Protein AF-A0AAW2JUF6-F1 (afdb_monomer_lite)

InterPro domains:
  IPR004242 Transposon, En/Spm-like [PF02992] (1-95)

Foldseek 3Di:
DDDPPVPDDDDDDDQDPPRPLPCVVVVCVVVVVVLVCCQVVADWDQDPVVRDTDGDSDHDPDDDDDPVVCCSVVVQPPPAWDDPPVCRPNDRTDGD

Structure (mmCIF, N/CA/C/O backbone):
data_AF-A0AAW2JUF6-F1
#
_entry.id   AF-A0AAW2JUF6-F1
#
loop_
_atom_site.group_PDB
_atom_site.id
_atom_site.type_symbol
_atom_site.label_atom_id
_atom_site.label_alt_id
_atom_site.label_comp_id
_atom_site.label_asym_id
_atom_site.label_entity_id
_atom_site.label_seq_id
_atom_site.pdbx_PDB_ins_code
_atom_site.Cartn_x
_atom_site.Cartn_y
_atom_site.Cartn_z
_atom_site.occupancy
_atom_site.B_iso_or_equiv
_atom_site.auth_seq_id
_atom_site.auth_comp_id
_atom_site.auth_asym_id
_atom_site.auth_atom_id
_atom_site.pdbx_PDB_model_num
ATOM 1 N N . MET A 1 1 ? 3.511 6.829 14.719 1.00 48.91 1 MET A N 1
ATOM 2 C CA . MET A 1 1 ? 2.380 6.294 13.929 1.00 48.91 1 MET A CA 1
ATOM 3 C C . MET A 1 1 ? 2.015 4.931 14.490 1.00 48.91 1 MET A C 1
ATOM 5 O O . MET A 1 1 ? 2.894 4.086 14.585 1.00 48.91 1 MET A O 1
ATOM 9 N N . CYS A 1 2 ? 0.773 4.745 14.933 1.00 49.22 2 CYS A N 1
ATOM 10 C CA . CYS A 1 2 ? 0.302 3.502 15.544 1.00 49.22 2 CYS A CA 1
ATOM 11 C C . CYS A 1 2 ? -0.638 2.804 14.551 1.00 49.22 2 CYS A C 1
ATOM 13 O O . CYS A 1 2 ? -1.851 2.941 14.642 1.00 49.22 2 CYS A O 1
ATOM 15 N N . MET A 1 3 ? -0.074 2.144 13.536 1.00 58.88 3 MET A N 1
ATOM 16 C CA . MET A 1 3 ? -0.853 1.229 12.696 1.00 58.88 3 MET A CA 1
ATOM 17 C C . MET A 1 3 ? -0.842 -0.133 13.376 1.00 58.88 3 MET A C 1
ATOM 19 O O . MET A 1 3 ? 0.241 -0.675 13.639 1.00 58.88 3 MET A O 1
ATOM 23 N N . SER A 1 4 ? -2.025 -0.670 13.681 1.00 63.53 4 SER A N 1
ATOM 24 C CA . SER A 1 4 ? -2.130 -2.037 14.187 1.00 63.53 4 SER A CA 1
ATOM 25 C C . SER A 1 4 ? -1.536 -3.000 13.150 1.00 63.53 4 SER A C 1
ATOM 27 O O . SER A 1 4 ? -1.492 -2.706 11.953 1.00 63.53 4 SER A O 1
ATOM 29 N N . SER A 1 5 ? -1.031 -4.147 13.604 1.00 61.97 5 SER A N 1
ATOM 30 C CA . SER A 1 5 ? -0.454 -5.138 12.689 1.00 61.97 5 SER A CA 1
ATOM 31 C C . SER A 1 5 ? -1.472 -5.688 11.688 1.00 61.97 5 SER A C 1
ATOM 33 O O . SER A 1 5 ? -1.076 -6.183 10.641 1.00 61.97 5 SER A O 1
ATOM 35 N N . GLU A 1 6 ? -2.757 -5.601 12.016 1.00 60.75 6 GLU A N 1
ATOM 36 C CA . GLU A 1 6 ? -3.868 -6.143 11.233 1.00 60.75 6 GLU A CA 1
ATOM 37 C C . GLU A 1 6 ? -4.150 -5.304 9.982 1.00 60.75 6 GLU A C 1
ATOM 39 O O . GLU A 1 6 ? -4.658 -5.823 8.997 1.00 60.75 6 GLU A O 1
ATOM 44 N N . TYR A 1 7 ? -3.746 -4.030 9.992 1.00 61.44 7 TYR A N 1
ATOM 45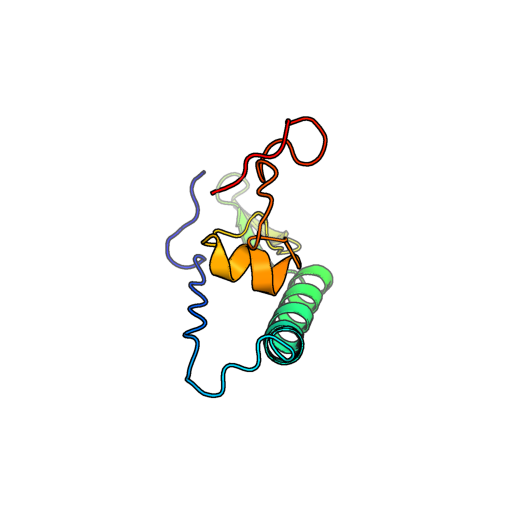 C CA . TYR A 1 7 ? -3.886 -3.114 8.857 1.00 61.44 7 TYR A CA 1
ATOM 46 C C . TYR A 1 7 ? -2.573 -2.944 8.071 1.00 61.44 7 TYR A C 1
ATOM 48 O O . TYR A 1 7 ? -2.426 -2.009 7.286 1.00 61.44 7 TYR A O 1
ATOM 56 N N . LYS A 1 8 ? -1.581 -3.824 8.287 1.00 64.06 8 LYS A N 1
ATOM 57 C CA . LYS A 1 8 ? -0.328 -3.844 7.518 1.00 64.06 8 LYS A CA 1
ATOM 58 C C . LYS A 1 8 ? -0.426 -4.881 6.406 1.00 64.06 8 LYS A C 1
ATOM 60 O O . LYS A 1 8 ? -0.271 -6.074 6.653 1.00 64.06 8 LYS A O 1
ATOM 65 N N . PHE A 1 9 ? -0.609 -4.419 5.176 1.00 66.06 9 PHE A N 1
ATOM 66 C CA . PHE A 1 9 ? -0.502 -5.272 3.997 1.00 66.06 9 PHE A CA 1
ATOM 67 C C . PHE A 1 9 ? 0.951 -5.323 3.516 1.00 66.06 9 PHE A C 1
ATOM 69 O O . PHE A 1 9 ? 1.547 -4.294 3.203 1.00 66.06 9 PHE A O 1
ATOM 76 N N . LEU A 1 10 ? 1.529 -6.527 3.467 1.00 61.09 10 LEU A N 1
ATOM 77 C CA . LEU A 1 10 ? 2.829 -6.772 2.843 1.00 61.09 10 LEU A CA 1
ATOM 78 C C . LEU A 1 10 ? 2.598 -7.345 1.443 1.00 61.09 10 LEU A C 1
ATOM 80 O O . LEU A 1 10 ? 2.232 -8.509 1.300 1.00 61.09 10 LEU A O 1
ATOM 84 N N . MET A 1 11 ? 2.840 -6.538 0.413 1.00 64.00 11 MET A N 1
ATOM 85 C CA . MET A 1 11 ? 2.861 -7.003 -0.972 1.00 64.00 11 MET A CA 1
ATOM 86 C C . MET A 1 11 ? 4.316 -7.266 -1.374 1.00 64.00 11 MET A C 1
ATOM 88 O O . MET A 1 11 ? 5.082 -6.334 -1.595 1.00 64.00 11 MET A O 1
ATOM 92 N N . MET A 1 12 ? 4.719 -8.539 -1.436 1.00 60.91 12 MET A N 1
ATOM 93 C CA . MET A 1 12 ? 6.042 -8.935 -1.927 1.00 60.91 12 MET A CA 1
ATOM 94 C C . MET A 1 12 ? 5.927 -9.373 -3.386 1.00 60.91 12 MET A C 1
ATOM 96 O O . MET A 1 12 ? 5.421 -10.454 -3.682 1.00 60.91 12 MET A O 1
ATOM 100 N N . VAL A 1 13 ? 6.414 -8.541 -4.303 1.00 62.50 13 VAL A N 1
ATOM 101 C CA . VAL A 1 13 ? 6.535 -8.895 -5.721 1.00 62.50 13 VAL A CA 1
ATOM 102 C C . VAL A 1 13 ? 7.926 -9.482 -5.927 1.00 62.50 13 VAL A C 1
ATOM 104 O O . VAL A 1 13 ? 8.906 -8.747 -5.903 1.00 62.50 13 VAL A O 1
ATOM 107 N N . ILE A 1 14 ? 8.032 -10.804 -6.095 1.00 60.38 14 ILE A N 1
ATOM 108 C CA . ILE A 1 14 ? 9.312 -11.481 -6.358 1.00 60.38 14 ILE A CA 1
ATOM 109 C C . ILE A 1 14 ? 9.549 -11.516 -7.876 1.00 60.38 14 ILE A C 1
ATOM 111 O O . ILE A 1 14 ? 8.800 -12.192 -8.588 1.00 60.38 14 ILE A O 1
ATOM 115 N N . PRO A 1 15 ? 10.589 -10.842 -8.401 1.00 58.53 15 PRO A N 1
ATOM 116 C CA . PRO A 1 15 ? 10.973 -10.948 -9.803 1.00 58.53 15 PRO A CA 1
ATOM 117 C C . PRO A 1 15 ? 11.351 -12.387 -10.179 1.00 58.53 15 PRO A C 1
ATOM 119 O O . PRO A 1 15 ? 12.433 -12.862 -9.844 1.00 58.53 15 PRO A O 1
ATOM 122 N N . GLY A 1 16 ? 10.484 -13.093 -10.903 1.00 63.62 16 GLY A N 1
ATOM 123 C CA . GLY A 1 16 ? 10.873 -14.328 -11.591 1.00 63.62 16 GLY A CA 1
ATOM 124 C C . GLY A 1 16 ? 11.721 -14.043 -12.845 1.00 63.62 16 GLY A C 1
ATOM 125 O O . GLY A 1 16 ? 11.767 -12.909 -13.315 1.00 63.62 16 GLY A O 1
ATOM 126 N N . PRO A 1 17 ? 12.351 -15.047 -13.474 1.00 59.56 17 PRO A N 1
ATOM 127 C CA . PRO A 1 17 ? 13.052 -14.870 -14.756 1.00 59.56 17 PRO A CA 1
ATOM 128 C C . PRO A 1 17 ? 12.140 -14.368 -15.893 1.00 59.56 17 PRO A C 1
ATOM 130 O O . PRO A 1 17 ? 12.612 -13.762 -16.850 1.00 59.56 17 PRO A O 1
ATOM 133 N N . SER A 1 18 ? 10.826 -14.555 -15.762 1.00 62.03 18 SER A N 1
ATOM 134 C CA . SER A 1 18 ? 9.799 -13.970 -16.630 1.00 62.03 18 SER A CA 1
ATOM 135 C C . SER A 1 18 ? 9.131 -12.748 -15.992 1.00 62.03 18 SER A C 1
ATOM 137 O O . SER A 1 18 ? 7.947 -12.527 -16.230 1.00 62.03 18 SER A O 1
ATOM 139 N N . ASN A 1 19 ? 9.845 -11.991 -15.143 1.00 60.38 19 ASN A N 1
ATOM 140 C CA . ASN A 1 19 ? 9.288 -10.848 -14.422 1.00 60.38 19 ASN A CA 1
ATOM 141 C C . ASN A 1 19 ? 8.683 -9.863 -15.424 1.00 60.38 19 ASN A C 1
ATOM 143 O O . ASN A 1 19 ? 9.422 -9.228 -16.190 1.00 60.38 19 ASN A O 1
ATOM 147 N N . PRO A 1 20 ? 7.358 -9.681 -15.411 1.00 57.50 20 PRO A N 1
ATOM 148 C CA . PRO A 1 20 ? 6.748 -8.691 -16.245 1.00 57.50 20 PRO A CA 1
ATOM 149 C C . PRO A 1 20 ? 6.895 -7.350 -15.529 1.00 57.50 20 PRO A C 1
ATOM 151 O O . PRO A 1 20 ? 5.922 -6.795 -15.026 1.00 57.50 20 PRO A O 1
ATOM 154 N N . LYS A 1 21 ? 8.111 -6.778 -15.547 1.00 63.03 21 LYS A N 1
ATOM 155 C CA . LYS A 1 21 ? 8.351 -5.380 -15.135 1.00 63.03 21 LYS A CA 1
ATOM 156 C C . LYS A 1 21 ? 7.301 -4.437 -15.745 1.00 63.03 21 LYS A C 1
ATOM 158 O O . LYS A 1 21 ? 6.925 -3.436 -15.154 1.00 63.03 21 LYS A O 1
ATOM 163 N N . ARG A 1 22 ? 6.813 -4.798 -16.937 1.00 63.03 22 ARG A N 1
ATOM 164 C CA . ARG A 1 22 ? 5.819 -4.075 -17.731 1.00 63.03 22 ARG A CA 1
ATOM 165 C C . ARG A 1 22 ? 4.351 -4.349 -17.382 1.00 63.03 22 ARG A C 1
ATOM 167 O O . ARG A 1 22 ? 3.529 -3.564 -17.832 1.00 63.03 22 ARG A O 1
ATOM 174 N N . LEU A 1 23 ? 4.025 -5.430 -16.663 1.00 69.31 23 LEU A N 1
ATOM 175 C CA . LEU A 1 23 ? 2.640 -5.800 -16.309 1.00 69.31 23 LEU A CA 1
ATOM 176 C C . LEU A 1 23 ? 2.330 -5.593 -14.823 1.00 69.31 23 LEU A C 1
ATOM 178 O O . LEU A 1 23 ? 1.272 -6.011 -14.365 1.00 69.31 23 LEU A O 1
ATOM 182 N N . ILE A 1 24 ? 3.221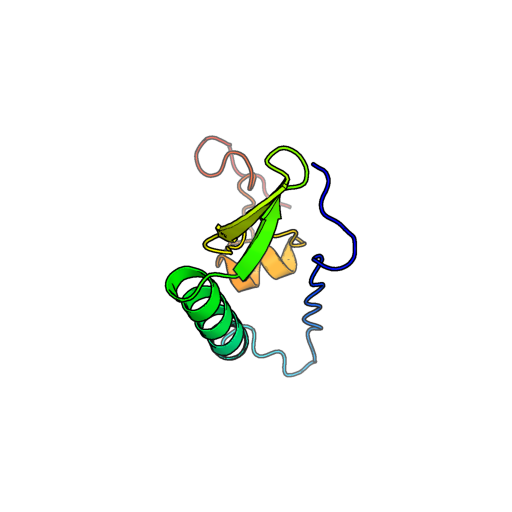 -4.954 -14.057 1.00 75.38 24 ILE A N 1
ATOM 183 C CA . ILE A 1 24 ? 2.958 -4.640 -12.644 1.00 75.38 24 ILE A CA 1
ATOM 184 C C . ILE A 1 24 ? 1.648 -3.857 -12.471 1.00 75.38 24 ILE A C 1
ATOM 186 O O . ILE A 1 24 ? 0.913 -4.083 -11.519 1.00 75.38 24 ILE A O 1
ATOM 190 N N . ASN A 1 25 ? 1.300 -3.019 -13.450 1.00 71.50 25 ASN A N 1
ATOM 191 C CA . ASN A 1 25 ? 0.037 -2.291 -13.507 1.00 71.50 25 ASN A CA 1
ATOM 192 C C . ASN A 1 25 ? -1.199 -3.206 -13.507 1.00 71.50 25 ASN A C 1
ATOM 194 O O . ASN A 1 25 ? -2.208 -2.811 -12.944 1.00 71.50 25 ASN A O 1
ATOM 198 N N . VAL A 1 26 ? -1.121 -4.411 -14.082 1.00 77.12 26 VAL A N 1
ATOM 199 C CA . VAL A 1 26 ? -2.226 -5.391 -14.073 1.00 77.12 26 VAL A CA 1
ATOM 200 C C . VAL A 1 26 ? -2.447 -5.941 -12.662 1.00 77.12 26 VAL A C 1
ATOM 202 O O . VAL A 1 26 ? -3.578 -6.126 -12.235 1.00 77.12 26 VAL A O 1
ATOM 205 N N . TYR A 1 27 ? -1.371 -6.160 -11.903 1.00 73.56 27 TYR A N 1
ATOM 206 C CA . TYR A 1 27 ? -1.473 -6.596 -10.506 1.00 73.56 27 TYR A CA 1
ATOM 207 C C . TYR A 1 27 ? -1.965 -5.476 -9.581 1.00 73.56 27 TYR A C 1
ATOM 209 O O . TYR A 1 27 ? -2.665 -5.739 -8.607 1.00 73.56 27 TYR A O 1
ATOM 217 N N . LEU A 1 28 ? -1.605 -4.227 -9.885 1.00 78.25 28 LEU A N 1
ATOM 218 C CA . LEU A 1 28 ? -2.049 -3.059 -9.124 1.00 78.25 28 LEU A CA 1
ATOM 219 C C . LEU A 1 28 ? -3.487 -2.648 -9.434 1.00 78.25 28 LEU A C 1
ATOM 221 O O . LEU A 1 28 ? -4.074 -1.942 -8.627 1.00 78.25 28 LEU A O 1
ATOM 225 N N . GLU A 1 29 ? -4.052 -3.064 -10.567 1.00 82.94 29 GLU A N 1
ATOM 226 C CA . GLU A 1 29 ? -5.433 -2.745 -10.944 1.00 82.94 29 GLU A CA 1
ATOM 227 C C . GLU A 1 29 ? -6.422 -3.258 -9.894 1.00 82.94 29 GLU A C 1
ATOM 229 O O . GLU A 1 29 ? -7.236 -2.490 -9.394 1.00 82.94 29 GLU A O 1
ATOM 234 N N . GLN A 1 30 ? -6.254 -4.506 -9.446 1.00 79.75 30 GLN A N 1
ATOM 235 C CA . GLN A 1 30 ? -7.078 -5.066 -8.375 1.00 79.75 30 GLN A CA 1
ATOM 236 C C . GLN A 1 30 ? -6.934 -4.276 -7.064 1.00 79.75 30 GLN A C 1
ATOM 238 O O . GLN A 1 30 ? -7.929 -3.955 -6.420 1.00 79.75 30 GLN A O 1
ATOM 243 N N . LEU A 1 31 ? -5.700 -3.926 -6.684 1.00 81.31 31 LEU A N 1
ATOM 244 C CA . LEU A 1 31 ? -5.456 -3.110 -5.493 1.00 81.31 31 LEU A CA 1
ATOM 245 C C . LEU A 1 31 ? -6.113 -1.729 -5.629 1.00 81.31 31 LEU A C 1
ATOM 247 O O . LEU A 1 31 ? -6.683 -1.213 -4.675 1.00 81.31 31 LEU A O 1
ATOM 251 N N . ASN A 1 32 ? -6.039 -1.125 -6.812 1.00 82.88 32 ASN A N 1
ATOM 252 C CA . ASN A 1 32 ? -6.641 0.168 -7.091 1.00 82.88 32 ASN A CA 1
ATOM 253 C C . ASN A 1 32 ? -8.171 0.113 -6.979 1.00 82.88 32 ASN A C 1
ATOM 255 O O . ASN A 1 32 ? -8.759 1.002 -6.369 1.00 82.88 32 ASN A O 1
ATOM 259 N N . ASP A 1 33 ? -8.805 -0.935 -7.502 1.00 86.00 33 ASP A N 1
ATOM 260 C CA . ASP A 1 33 ? -10.253 -1.126 -7.401 1.00 86.00 33 ASP A CA 1
ATOM 261 C C . ASP A 1 33 ? -10.705 -1.319 -5.947 1.00 86.00 33 ASP A C 1
ATOM 263 O O . ASP A 1 33 ? -11.673 -0.693 -5.510 1.00 86.00 33 ASP A O 1
ATOM 267 N N . GLU A 1 34 ? -9.971 -2.118 -5.168 1.00 82.69 34 GLU A N 1
ATOM 268 C CA . GLU A 1 34 ? -10.228 -2.310 -3.736 1.00 82.69 34 GLU A CA 1
ATOM 269 C C . GLU A 1 34 ? -10.085 -0.992 -2.958 1.00 82.69 34 GLU A C 1
ATOM 271 O O . GLU A 1 34 ? -10.944 -0.650 -2.143 1.00 82.69 34 GLU A O 1
ATOM 276 N N . LEU A 1 35 ? -9.047 -0.201 -3.245 1.00 83.00 35 LEU A N 1
ATOM 277 C CA . LEU A 1 35 ? -8.834 1.106 -2.620 1.00 83.00 35 LEU A CA 1
ATOM 278 C C . LEU A 1 35 ? -9.905 2.127 -3.014 1.00 83.00 35 LEU A C 1
ATOM 280 O O . LEU A 1 35 ? -10.368 2.881 -2.162 1.00 83.00 35 LEU A O 1
ATOM 284 N N . LEU A 1 36 ? -10.336 2.147 -4.276 1.00 85.44 36 LEU A N 1
ATOM 285 C CA . LEU A 1 36 ? -11.439 2.998 -4.727 1.00 85.44 36 LEU A CA 1
ATOM 286 C C . LEU A 1 36 ? -12.751 2.602 -4.050 1.00 85.44 36 LEU A C 1
ATOM 288 O O . LEU A 1 36 ? -13.518 3.468 -3.625 1.00 85.44 36 LEU A O 1
ATOM 292 N N . GLN A 1 37 ? -13.004 1.303 -3.897 1.00 84.38 37 GLN A N 1
ATOM 293 C CA . GLN A 1 37 ? -14.165 0.814 -3.167 1.00 84.38 37 GLN A CA 1
ATOM 294 C C . GLN A 1 37 ? -14.112 1.244 -1.696 1.00 84.38 37 GLN A C 1
ATOM 296 O O . GLN A 1 37 ? -15.104 1.758 -1.181 1.00 84.38 37 GLN A O 1
ATOM 301 N N . LEU A 1 38 ? -12.965 1.091 -1.032 1.00 83.31 38 LEU A N 1
ATOM 302 C CA . LEU A 1 38 ? -12.751 1.530 0.349 1.00 83.31 38 LEU A CA 1
ATOM 303 C C . LEU A 1 38 ? -12.881 3.049 0.508 1.00 83.31 38 LEU A C 1
ATOM 305 O O . LEU A 1 38 ? -13.422 3.515 1.507 1.00 83.31 38 LEU A O 1
ATOM 309 N N . TRP A 1 39 ? -12.472 3.823 -0.493 1.00 84.62 39 TRP A N 1
ATOM 310 C CA . TRP A 1 39 ? -12.623 5.273 -0.493 1.00 84.62 39 TRP A CA 1
ATOM 311 C C . TRP A 1 39 ? -14.088 5.709 -0.637 1.00 84.62 39 TRP A C 1
ATOM 313 O O . TRP A 1 39 ? -14.546 6.613 0.062 1.00 84.62 39 TRP A O 1
ATOM 323 N N . HIS A 1 40 ? -14.841 5.068 -1.537 1.00 85.44 40 HIS A N 1
ATOM 324 C CA . HIS A 1 40 ? -16.232 5.431 -1.823 1.00 85.44 40 HIS A CA 1
ATOM 325 C C . HIS A 1 40 ? -17.235 4.878 -0.808 1.00 85.44 40 HIS A C 1
ATOM 327 O O . HIS A 1 40 ? -18.190 5.568 -0.453 1.00 85.44 40 HIS A O 1
ATOM 333 N N . VAL A 1 41 ? -17.046 3.634 -0.367 1.00 87.62 41 VAL A N 1
ATOM 334 C CA . VAL A 1 41 ? -17.933 2.958 0.592 1.00 87.62 41 VAL A CA 1
ATOM 335 C C . VAL A 1 41 ? -17.519 3.276 2.028 1.00 87.62 41 VAL A C 1
ATOM 337 O O . VAL A 1 41 ? -18.381 3.408 2.899 1.00 87.62 41 VAL A O 1
ATOM 340 N N . GLY A 1 42 ? -16.217 3.440 2.267 1.00 84.44 42 GLY A N 1
ATOM 341 C CA . GLY A 1 42 ? -15.647 3.604 3.596 1.00 84.44 42 GLY A CA 1
ATOM 342 C C . GLY A 1 42 ? -15.671 2.319 4.422 1.00 84.44 42 GLY A C 1
ATOM 343 O O . GLY A 1 42 ? -16.340 1.334 4.102 1.00 84.44 42 GLY A O 1
ATOM 344 N N . VAL A 1 43 ? -14.947 2.344 5.534 1.00 84.12 43 VAL A N 1
ATOM 345 C CA . VAL A 1 43 ? -14.941 1.279 6.538 1.00 84.12 43 VAL A CA 1
ATOM 346 C C . VAL A 1 43 ? -15.616 1.794 7.797 1.00 84.12 43 VAL A C 1
ATOM 348 O O . VAL A 1 43 ? -15.415 2.934 8.221 1.00 84.12 43 VAL A O 1
ATOM 351 N N . ARG A 1 44 ? -16.441 0.948 8.417 1.00 87.56 44 ARG A N 1
ATOM 352 C CA . ARG A 1 44 ? -17.055 1.264 9.705 1.00 87.56 44 ARG A CA 1
ATOM 353 C C . ARG A 1 44 ? -16.016 1.103 10.809 1.00 87.56 44 ARG A C 1
ATOM 355 O O . ARG A 1 44 ? -15.660 -0.018 11.158 1.00 87.56 44 ARG A O 1
ATOM 362 N N . ILE A 1 45 ? -15.576 2.220 11.373 1.00 86.00 45 ILE A N 1
ATOM 363 C CA . ILE A 1 45 ? -14.593 2.263 12.456 1.00 86.00 45 ILE A CA 1
ATOM 364 C C . ILE A 1 45 ? -15.294 2.708 13.736 1.00 86.00 45 ILE A C 1
ATOM 366 O O . ILE A 1 45 ? -16.166 3.579 13.723 1.00 86.00 45 ILE A O 1
ATOM 370 N N . TYR A 1 46 ? -14.933 2.072 14.847 1.00 87.62 46 TYR A N 1
ATOM 371 C CA . TYR A 1 46 ? -15.398 2.461 16.170 1.00 87.62 46 TYR A CA 1
ATOM 372 C C . TYR A 1 46 ? -14.424 3.469 16.788 1.00 87.62 46 TYR A C 1
ATOM 374 O O . TYR A 1 46 ? -13.255 3.150 17.009 1.00 87.62 46 TYR A O 1
ATOM 382 N N . ASP A 1 47 ? -14.905 4.678 17.072 1.00 85.75 47 ASP A N 1
ATOM 383 C CA . ASP A 1 47 ? -14.168 5.681 17.831 1.00 85.75 47 ASP A CA 1
ATOM 384 C C . ASP A 1 47 ? -14.367 5.426 19.327 1.00 85.75 47 ASP A C 1
ATOM 386 O O . ASP A 1 47 ? -15.449 5.640 19.879 1.00 85.75 47 ASP A O 1
ATOM 390 N N . ASN A 1 48 ? -13.310 4.989 20.010 1.00 89.19 48 ASN A N 1
ATOM 391 C CA . ASN A 1 48 ? -13.363 4.771 21.452 1.00 89.19 48 ASN A CA 1
ATOM 392 C C . ASN A 1 48 ? -13.452 6.081 22.254 1.00 89.19 48 ASN A C 1
ATOM 394 O O . ASN A 1 48 ? -13.961 6.070 23.371 1.00 89.19 48 ASN A O 1
ATOM 398 N N . ALA A 1 49 ? -12.972 7.205 21.714 1.00 89.69 49 ALA A N 1
ATOM 399 C CA . ALA A 1 49 ? -13.045 8.497 22.391 1.00 89.69 49 ALA A CA 1
ATOM 400 C C . ALA A 1 49 ? -14.472 9.060 22.372 1.00 89.69 49 ALA A C 1
ATOM 402 O O . ALA A 1 49 ? -14.925 9.629 23.363 1.00 89.69 49 ALA A O 1
ATOM 403 N N . GLN A 1 50 ? -15.186 8.872 21.260 1.00 90.94 50 GLN A N 1
ATOM 404 C CA . GLN A 1 50 ? -16.574 9.316 21.102 1.00 90.94 50 GLN A CA 1
ATOM 405 C C . GLN A 1 50 ? -17.608 8.229 21.426 1.00 90.94 50 GLN A C 1
ATOM 407 O O . GLN A 1 50 ? -18.804 8.516 21.443 1.00 90.94 50 GLN A O 1
ATOM 412 N N . VAL A 1 51 ? -17.160 6.996 21.696 1.00 92.81 51 VAL A N 1
ATOM 413 C CA . VAL A 1 51 ? -18.004 5.826 22.002 1.00 92.81 51 VAL A CA 1
ATOM 414 C C . VAL A 1 51 ? -19.086 5.642 20.926 1.00 92.81 51 VAL A C 1
ATOM 416 O O . VAL A 1 51 ? -20.265 5.426 21.204 1.00 92.81 51 VAL A O 1
ATOM 419 N N . ASN A 1 52 ? -18.697 5.795 19.660 1.00 91.56 52 ASN A N 1
ATOM 420 C CA . ASN A 1 52 ? -19.600 5.708 18.519 1.00 91.56 52 ASN A CA 1
ATOM 421 C C . ASN A 1 52 ? -18.908 5.049 17.320 1.00 91.56 52 ASN A C 1
ATOM 423 O O . ASN A 1 52 ? -17.694 4.868 17.294 1.00 91.56 52 ASN A O 1
ATOM 427 N N . ALA A 1 53 ? -19.698 4.642 16.329 1.00 91.25 53 ALA A N 1
ATOM 428 C CA . ALA A 1 53 ? -19.169 4.145 15.066 1.00 91.25 53 ALA A CA 1
ATOM 429 C C . ALA A 1 53 ? -19.431 5.169 13.965 1.00 91.25 53 ALA A C 1
ATOM 431 O O . ALA A 1 53 ? -20.546 5.683 13.861 1.00 91.25 53 ALA A O 1
ATOM 432 N N . PHE A 1 54 ? -18.438 5.398 13.115 1.00 87.62 54 PHE A N 1
ATOM 433 C CA . PHE A 1 54 ? -18.564 6.233 11.926 1.00 87.62 54 PHE A CA 1
ATOM 434 C C . PHE A 1 54 ? -17.966 5.524 10.709 1.00 87.62 54 PHE A C 1
ATOM 436 O O . PHE A 1 54 ? -17.234 4.541 10.838 1.00 87.62 54 PHE A O 1
ATOM 443 N N . ILE A 1 55 ? -18.328 5.991 9.516 1.00 89.62 55 ILE A N 1
ATOM 444 C CA . ILE A 1 55 ? -17.735 5.521 8.264 1.00 89.62 55 ILE A CA 1
ATOM 445 C C . ILE A 1 55 ? -16.537 6.418 7.964 1.00 89.62 55 ILE A C 1
ATOM 447 O O . ILE A 1 55 ? -16.703 7.624 7.778 1.00 89.62 55 ILE A O 1
ATOM 451 N N . MET A 1 56 ? -15.341 5.838 7.947 1.00 83.00 56 MET A N 1
ATOM 452 C CA . MET A 1 56 ? -14.123 6.519 7.521 1.00 83.00 56 MET A CA 1
ATOM 453 C C . MET A 1 56 ? -13.825 6.118 6.073 1.00 83.00 56 MET A C 1
ATOM 455 O O . MET A 1 56 ? -13.766 4.916 5.807 1.00 83.00 56 MET A O 1
ATOM 459 N N . PRO A 1 57 ? -13.623 7.070 5.143 1.00 78.38 57 PRO A N 1
ATOM 460 C CA . PRO A 1 57 ? -12.981 6.768 3.869 1.00 78.38 57 PRO A CA 1
ATOM 461 C C . PRO A 1 57 ? -11.602 6.182 4.168 1.00 78.38 57 PRO A C 1
ATOM 463 O O . PRO A 1 57 ? -10.769 6.859 4.773 1.00 78.38 57 PRO A O 1
ATOM 466 N N . ASP A 1 58 ? -11.393 4.917 3.818 1.00 73.69 58 ASP A N 1
ATOM 467 C CA . ASP A 1 58 ? -10.110 4.259 4.041 1.00 73.69 58 ASP A CA 1
ATOM 468 C C . ASP A 1 58 ? -9.233 4.434 2.796 1.00 73.69 58 ASP A C 1
ATOM 470 O O . ASP A 1 58 ? -9.727 4.481 1.666 1.00 73.69 58 ASP A O 1
ATOM 474 N N . GLY A 1 59 ? -7.933 4.620 3.001 1.00 69.81 59 GLY A N 1
ATOM 475 C CA . GLY A 1 59 ? -7.006 5.003 1.946 1.00 69.81 59 GLY A CA 1
ATOM 476 C C . GLY A 1 59 ? -5.553 4.740 2.317 1.00 69.81 59 GLY A C 1
ATOM 477 O O . GLY A 1 59 ? -5.170 4.708 3.487 1.00 69.81 59 GLY A O 1
ATOM 478 N N . VAL A 1 60 ? -4.710 4.566 1.299 1.00 68.38 60 VAL A N 1
ATOM 479 C CA . VAL A 1 60 ? -3.272 4.353 1.500 1.00 68.38 60 VAL A CA 1
ATOM 480 C C . VAL A 1 60 ? -2.629 5.646 1.989 1.00 68.38 60 VAL A C 1
ATOM 482 O O . VAL A 1 60 ? -2.517 6.615 1.244 1.00 68.38 60 VAL A O 1
ATOM 485 N N . ILE A 1 61 ? -2.160 5.647 3.237 1.00 67.69 61 ILE A N 1
ATOM 486 C CA . ILE A 1 61 ? -1.438 6.793 3.811 1.00 67.69 61 ILE A CA 1
ATOM 487 C C . ILE A 1 61 ? 0.005 6.843 3.281 1.00 67.69 61 ILE A C 1
ATOM 489 O O . ILE A 1 61 ? 0.534 7.922 3.027 1.00 67.69 61 ILE A O 1
ATOM 493 N N . TRP A 1 62 ? 0.659 5.685 3.135 1.00 67.94 62 TRP A N 1
ATOM 494 C CA . TRP A 1 62 ? 2.040 5.572 2.660 1.00 67.94 62 TRP A CA 1
ATOM 495 C C . TRP A 1 62 ? 2.368 4.131 2.242 1.00 67.94 62 TRP A C 1
ATOM 497 O O . TRP A 1 62 ? 1.776 3.180 2.751 1.00 67.94 62 TRP A O 1
ATOM 507 N N . THR A 1 63 ? 3.332 3.964 1.334 1.00 72.62 63 THR A N 1
ATOM 508 C CA . THR A 1 63 ? 3.890 2.657 0.952 1.00 72.62 63 THR A CA 1
ATOM 509 C C . THR A 1 63 ? 5.378 2.602 1.302 1.00 72.62 63 THR A C 1
ATOM 511 O O . THR A 1 63 ? 6.080 3.609 1.201 1.00 72.62 63 THR A O 1
ATOM 514 N N . VAL A 1 64 ? 5.864 1.435 1.736 1.00 77.81 64 VAL A N 1
ATOM 515 C CA . VAL A 1 64 ? 7.299 1.176 1.941 1.00 77.81 64 VAL A CA 1
ATOM 516 C C . VAL A 1 64 ? 7.777 0.299 0.812 1.00 77.81 64 VAL A C 1
ATOM 518 O O . VAL A 1 64 ? 7.375 -0.856 0.720 1.00 77.81 64 VAL A O 1
ATOM 521 N N . ASN A 1 65 ? 8.640 0.851 -0.024 1.00 76.62 65 ASN A N 1
ATOM 522 C CA . ASN A 1 65 ? 9.170 0.170 -1.192 1.00 76.62 65 ASN A CA 1
ATOM 523 C C . ASN A 1 65 ? 10.695 0.170 -1.101 1.00 76.62 65 ASN A C 1
ATOM 525 O O . ASN A 1 65 ? 11.292 1.158 -0.666 1.00 76.62 65 ASN A O 1
ATOM 529 N N . ASP A 1 66 ? 11.324 -0.929 -1.502 1.00 77.75 66 ASP A N 1
ATOM 530 C CA . ASP A 1 66 ? 12.758 -0.938 -1.772 1.00 77.75 66 ASP A CA 1
ATOM 531 C C . ASP A 1 66 ? 13.054 -0.230 -3.111 1.00 77.75 66 ASP A C 1
ATOM 533 O O . ASP A 1 66 ? 12.143 0.141 -3.856 1.00 77.75 66 ASP A O 1
ATOM 537 N N . LEU A 1 67 ? 14.333 0.009 -3.421 1.00 73.12 67 LEU A N 1
ATOM 538 C CA . LEU A 1 67 ? 14.717 0.719 -4.651 1.00 73.12 67 LEU A CA 1
ATOM 539 C C . LEU A 1 67 ? 14.198 0.032 -5.935 1.00 73.12 67 LEU A C 1
ATOM 541 O O . LEU A 1 67 ? 13.682 0.743 -6.800 1.00 73.12 67 LEU A O 1
ATOM 545 N N . PRO A 1 68 ? 14.261 -1.310 -6.077 1.00 73.38 68 PRO A N 1
ATOM 546 C CA . PRO A 1 68 ? 13.669 -2.003 -7.222 1.00 73.38 68 PRO A CA 1
ATOM 547 C C . PRO A 1 68 ? 12.149 -1.830 -7.332 1.00 73.38 68 PRO A C 1
ATOM 549 O O . PRO A 1 68 ? 11.641 -1.598 -8.430 1.00 73.38 68 PRO A O 1
ATOM 552 N N . ALA A 1 69 ? 11.405 -1.903 -6.223 1.00 75.75 69 ALA A N 1
ATOM 553 C CA . ALA A 1 69 ? 9.972 -1.627 -6.245 1.00 75.75 69 ALA A CA 1
ATOM 554 C C . ALA A 1 69 ? 9.693 -0.161 -6.601 1.00 75.75 69 ALA A C 1
ATOM 556 O O . ALA A 1 69 ? 8.735 0.117 -7.317 1.00 75.75 69 ALA A O 1
ATOM 557 N N . TYR A 1 70 ? 10.552 0.775 -6.189 1.00 73.81 70 TYR A N 1
ATOM 558 C CA . TYR A 1 70 ? 10.414 2.185 -6.550 1.00 73.81 70 TYR A CA 1
ATOM 559 C C . TYR A 1 70 ? 10.590 2.423 -8.062 1.00 73.81 70 TYR A C 1
ATOM 561 O O . TYR A 1 70 ? 9.792 3.134 -8.675 1.00 73.81 70 TYR A O 1
ATOM 569 N N . GLU A 1 71 ? 11.573 1.763 -8.687 1.00 75.25 71 GLU A N 1
ATOM 570 C CA . GLU A 1 71 ? 11.744 1.730 -10.151 1.00 75.25 71 GLU A CA 1
ATOM 571 C C . GLU A 1 71 ? 10.489 1.184 -10.839 1.00 75.25 71 GLU A C 1
ATOM 573 O O . GLU A 1 71 ? 9.986 1.777 -11.792 1.00 75.25 71 GLU A O 1
ATOM 578 N N . MET A 1 72 ? 9.958 0.061 -10.351 1.00 74.56 72 MET A N 1
ATOM 579 C CA . MET A 1 72 ? 8.827 -0.618 -10.984 1.00 74.56 72 MET A CA 1
ATOM 580 C C . MET A 1 72 ? 7.500 0.136 -10.824 1.00 74.5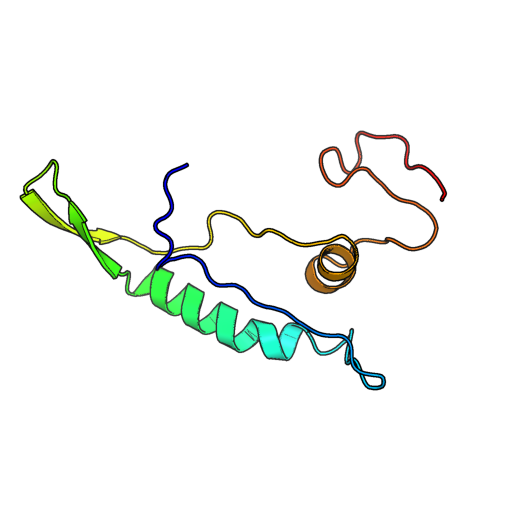6 72 MET A C 1
ATOM 582 O O . MET A 1 72 ? 6.732 0.215 -11.782 1.00 74.56 72 MET A O 1
ATOM 586 N N . LEU A 1 73 ? 7.224 0.687 -9.639 1.00 74.25 73 LEU A N 1
ATOM 587 C CA . LEU A 1 73 ? 5.950 1.334 -9.312 1.00 74.25 73 LEU A CA 1
ATOM 588 C C . LEU A 1 73 ? 5.896 2.788 -9.784 1.00 74.25 73 LEU A C 1
ATOM 590 O O . LEU A 1 73 ? 4.891 3.219 -10.344 1.00 74.25 73 LEU A O 1
ATOM 594 N N . PHE A 1 74 ? 6.984 3.536 -9.594 1.00 73.19 74 PHE A N 1
ATOM 595 C CA . PHE A 1 74 ? 7.030 4.975 -9.866 1.00 73.19 74 PHE A CA 1
ATOM 596 C C . PHE A 1 74 ? 7.806 5.314 -11.141 1.00 73.19 74 PHE A C 1
ATOM 598 O O . PHE A 1 74 ? 8.008 6.489 -11.439 1.00 73.19 74 PHE A O 1
ATOM 605 N N . ARG A 1 75 ? 8.237 4.295 -11.907 1.00 67.31 75 ARG A N 1
ATOM 606 C CA . ARG A 1 75 ? 9.096 4.447 -13.097 1.00 67.31 75 ARG A CA 1
ATOM 607 C C . ARG A 1 75 ? 10.355 5.264 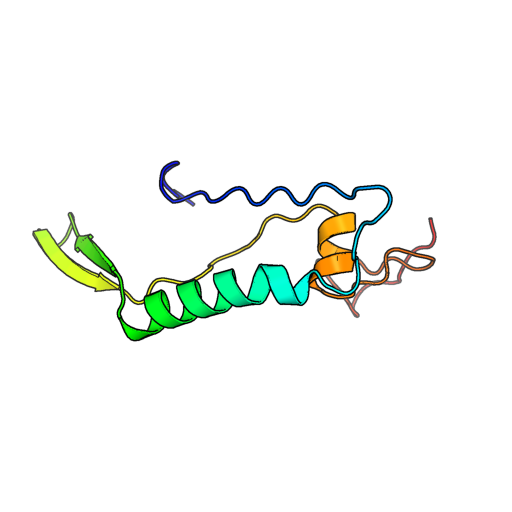-12.801 1.00 67.31 75 ARG A C 1
ATOM 609 O O . ARG A 1 75 ? 10.839 6.005 -13.654 1.00 67.31 75 ARG A O 1
ATOM 616 N N . TRP A 1 76 ? 10.868 5.134 -11.580 1.00 67.50 76 TRP A N 1
ATOM 617 C CA . TRP A 1 76 ? 12.055 5.845 -11.136 1.00 67.50 76 TRP A CA 1
ATOM 618 C C . TRP A 1 76 ? 13.294 5.268 -11.818 1.00 67.50 76 TRP A C 1
ATOM 620 O O . TRP A 1 76 ? 13.520 4.062 -11.754 1.00 67.50 76 TRP A O 1
ATOM 630 N N . SER A 1 77 ? 14.114 6.104 -12.457 1.00 61.62 77 SER A N 1
ATOM 631 C CA . SER A 1 77 ? 15.368 5.623 -13.043 1.00 61.62 77 SER A CA 1
ATOM 632 C C . SER A 1 77 ? 16.356 5.288 -11.927 1.00 61.62 77 SER A C 1
ATOM 634 O O . SER A 1 77 ? 16.877 6.169 -11.252 1.00 61.62 77 SER A O 1
ATOM 636 N N . THR A 1 78 ? 16.596 4.001 -11.709 1.00 58.94 78 THR A N 1
ATOM 637 C CA . THR A 1 78 ? 17.645 3.471 -10.814 1.00 58.94 78 THR A CA 1
ATOM 638 C C . THR A 1 78 ? 18.913 3.101 -11.577 1.00 58.94 78 THR A C 1
ATOM 640 O O . THR A 1 78 ? 19.946 2.822 -10.974 1.00 58.94 78 THR A O 1
ATOM 643 N N . THR A 1 79 ? 18.833 3.088 -12.908 1.00 56.44 79 THR A N 1
ATOM 644 C CA . THR A 1 79 ? 19.954 2.841 -13.804 1.00 56.44 79 THR A CA 1
ATOM 645 C C . THR A 1 79 ? 20.583 4.185 -14.181 1.00 56.44 79 THR A C 1
ATOM 647 O O . THR A 1 79 ? 19.893 5.122 -14.584 1.00 56.44 79 THR A O 1
ATOM 650 N N . ASP A 1 80 ? 21.898 4.277 -13.988 1.00 55.72 80 ASP A N 1
ATOM 651 C CA . ASP A 1 80 ? 22.804 5.389 -14.316 1.00 55.72 80 ASP A CA 1
ATOM 652 C C . ASP A 1 80 ? 22.793 6.643 -13.422 1.00 55.72 80 ASP A C 1
ATOM 654 O O . ASP A 1 80 ? 23.869 7.104 -13.041 1.00 55.72 80 ASP A O 1
ATOM 658 N N . VAL A 1 81 ? 21.636 7.216 -13.075 1.00 58.38 81 VAL A N 1
ATOM 659 C CA . VAL A 1 81 ? 21.564 8.515 -12.371 1.00 58.38 81 VAL A CA 1
ATOM 660 C C . VAL A 1 81 ? 20.493 8.480 -11.283 1.00 58.38 81 VAL A C 1
ATOM 662 O O . VAL A 1 81 ? 19.303 8.554 -11.578 1.00 58.38 81 VAL A O 1
ATOM 665 N N . MET A 1 82 ? 20.904 8.385 -10.014 1.00 60.56 82 MET A N 1
ATOM 666 C CA . MET A 1 82 ? 19.973 8.372 -8.884 1.00 60.56 82 MET A CA 1
ATOM 667 C C . MET A 1 82 ? 19.767 9.796 -8.356 1.00 60.56 82 MET A C 1
ATOM 669 O O . MET A 1 82 ? 20.641 10.365 -7.700 1.00 60.56 82 MET A O 1
ATOM 673 N N . GLY A 1 83 ? 18.598 10.380 -8.628 1.00 61.50 83 GLY A N 1
ATOM 674 C CA . GLY A 1 83 ? 18.086 11.492 -7.823 1.00 61.50 83 GLY A CA 1
ATOM 675 C C . GLY A 1 83 ? 17.688 10.972 -6.441 1.00 61.50 83 GLY A C 1
ATOM 676 O O . GLY A 1 83 ? 17.207 9.841 -6.324 1.00 61.50 83 GLY A O 1
ATOM 677 N N . CYS A 1 84 ? 17.893 11.750 -5.375 1.00 64.62 84 CYS A N 1
ATOM 678 C CA . CYS A 1 84 ? 17.430 11.325 -4.057 1.00 64.62 84 CYS A CA 1
ATOM 679 C C . CYS A 1 84 ? 15.893 11.229 -4.080 1.00 64.62 84 CYS A C 1
ATOM 681 O O . CYS A 1 84 ? 15.256 12.239 -4.369 1.00 64.62 84 CYS A O 1
ATOM 683 N N . PRO A 1 85 ? 15.262 10.093 -3.728 1.00 60.22 85 PRO A N 1
ATOM 684 C CA . PRO A 1 85 ? 13.801 9.966 -3.780 1.00 60.22 85 PRO A CA 1
ATOM 685 C C . PRO A 1 85 ? 13.074 10.930 -2.824 1.00 60.22 85 PRO A C 1
ATOM 687 O O . PRO A 1 85 ? 11.883 11.167 -2.980 1.00 60.22 85 PRO A O 1
ATOM 690 N N . VAL A 1 86 ? 13.792 11.507 -1.853 1.00 63.50 86 VAL A N 1
ATOM 691 C CA . VAL A 1 86 ? 13.267 12.489 -0.890 1.00 63.50 86 VAL A CA 1
ATOM 692 C 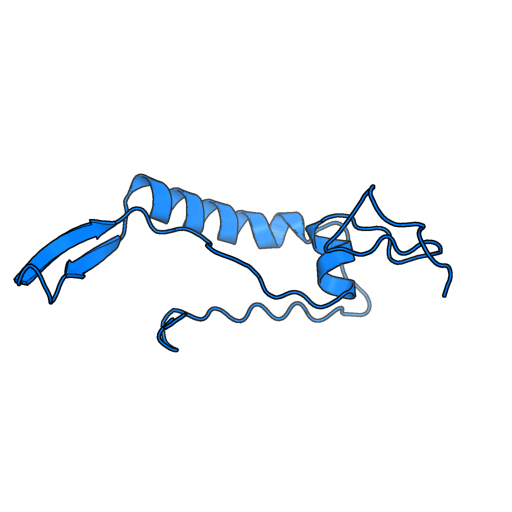C . VAL A 1 86 ? 13.281 13.916 -1.446 1.00 63.50 86 VAL A C 1
ATOM 694 O O . VAL A 1 86 ? 12.397 14.701 -1.124 1.00 63.50 86 VAL A O 1
ATOM 697 N N . TYR A 1 87 ? 14.272 14.254 -2.271 1.00 65.00 87 TYR A N 1
ATOM 698 C CA . TYR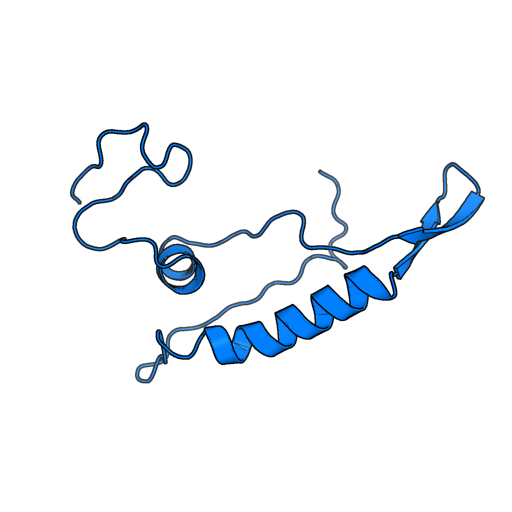 A 1 87 ? 14.486 15.622 -2.760 1.00 65.00 87 TYR A CA 1
ATOM 699 C C . TYR A 1 87 ? 14.249 15.763 -4.267 1.00 65.00 87 TYR A C 1
ATOM 701 O O . TYR A 1 87 ? 14.214 16.877 -4.767 1.00 65.00 87 TYR A O 1
ATOM 709 N N . MET A 1 88 ? 14.055 14.646 -4.973 1.00 63.97 88 MET A N 1
ATOM 710 C CA . MET A 1 88 ? 13.774 14.547 -6.405 1.00 63.97 88 MET A CA 1
ATOM 711 C C . MET A 1 88 ? 14.661 15.493 -7.234 1.00 63.97 88 MET A C 1
ATOM 713 O O . MET A 1 88 ? 15.862 15.238 -7.355 1.00 63.97 88 MET A O 1
ATOM 717 N N . ASP A 1 89 ? 14.089 16.588 -7.739 1.00 59.03 89 ASP A N 1
ATOM 718 C CA . ASP A 1 89 ? 14.746 17.568 -8.611 1.00 59.03 89 ASP A CA 1
ATOM 719 C C . ASP A 1 89 ? 15.696 18.532 -7.869 1.00 59.03 89 ASP A C 1
ATOM 721 O O . ASP A 1 89 ? 16.559 19.146 -8.494 1.00 59.03 89 ASP A O 1
ATOM 725 N N . ASP A 1 90 ? 15.597 18.639 -6.539 1.00 61.00 90 ASP A N 1
ATOM 726 C CA . ASP A 1 90 ? 16.397 19.565 -5.717 1.00 61.00 90 ASP A CA 1
ATOM 727 C C . ASP A 1 90 ? 17.775 19.005 -5.319 1.00 61.00 90 ASP A C 1
ATOM 729 O O . ASP A 1 90 ? 18.535 19.638 -4.578 1.00 61.00 90 ASP A O 1
ATOM 733 N N . THR A 1 91 ? 18.145 17.818 -5.809 1.00 59.34 91 THR A N 1
ATOM 734 C CA . THR A 1 91 ? 19.465 17.227 -5.543 1.00 59.34 91 THR A CA 1
ATOM 735 C C . THR A 1 91 ? 20.258 16.980 -6.810 1.00 59.34 91 THR A C 1
ATOM 737 O O . THR A 1 91 ? 19.735 16.538 -7.828 1.00 59.34 91 THR A O 1
ATOM 740 N N . ARG A 1 92 ? 21.574 17.219 -6.731 1.00 57.91 92 ARG A N 1
ATOM 741 C CA . ARG A 1 92 ? 22.505 16.749 -7.759 1.00 57.91 92 ARG A CA 1
ATOM 742 C C . ARG A 1 92 ? 22.446 15.230 -7.747 1.00 57.91 92 ARG A C 1
ATOM 744 O O . ARG A 1 92 ? 22.813 14.613 -6.747 1.00 57.91 92 ARG A O 1
ATOM 751 N N . ALA A 1 93 ? 21.953 14.657 -8.831 1.00 61.19 93 ALA A N 1
ATOM 752 C CA . ALA A 1 93 ? 21.916 13.222 -8.967 1.00 61.19 93 ALA A CA 1
ATOM 753 C C . ALA A 1 93 ? 23.342 12.656 -8.977 1.00 61.19 93 ALA A C 1
ATOM 755 O O . ALA A 1 93 ? 24.278 13.298 -9.463 1.00 61.19 93 ALA A O 1
ATOM 756 N N . PHE A 1 94 ? 23.510 11.478 -8.389 1.00 57.00 94 PHE A N 1
ATOM 757 C CA . PHE A 1 94 ? 24.801 10.809 -8.291 1.00 57.00 94 PHE A CA 1
ATOM 758 C C . PHE A 1 94 ? 24.782 9.514 -9.101 1.00 57.00 94 PHE A C 1
ATOM 760 O O . PHE A 1 94 ? 23.768 8.817 -9.181 1.00 57.00 94 PHE A O 1
ATOM 767 N N . HIS A 1 95 ? 25.919 9.234 -9.731 1.00 57.75 95 HIS A N 1
ATOM 768 C CA . HIS A 1 95 ? 26.175 7.992 -10.447 1.00 57.75 95 HIS A CA 1
ATOM 769 C C . HIS A 1 95 ? 26.661 6.931 -9.451 1.00 57.75 95 HIS A C 1
ATOM 771 O O . HIS A 1 95 ? 27.400 7.267 -8.520 1.00 57.75 95 HIS A O 1
ATOM 777 N N . LEU A 1 96 ? 26.221 5.684 -9.634 1.00 52.47 96 LEU A N 1
ATOM 778 C CA . LEU A 1 96 ? 26.699 4.516 -8.883 1.00 52.47 96 LEU A CA 1
ATOM 779 C C . LEU A 1 96 ? 27.999 3.965 -9.476 1.00 52.47 96 LEU A C 1
ATOM 781 O O . LEU A 1 96 ? 28.113 3.955 -10.721 1.00 52.47 96 LEU A O 1
#

Secondary structure (DSSP, 8-state):
----GGG---------TT--TTTHHHHHHHHHHHHHHHHHH-EEEEETTTTEEEEE----------HHHHHHHH----SS-B--TTTGGGS--B--

pLDDT: mean 71.27, std 11.46, range [48.91, 92.81]

Organism: NCBI:txid2727403

Sequence (96 aa):
MCMSSEYKFLMMVIPGPSNPKRLINVYLEQLNDELLQLWHVGVRIYDNAQVNAFIMPDGVIWTVNDLPAYEMLFRWSTTDVMGCPVYMDDTRAFHL

Radius of gyration: 17.94 Å; chains: 1; bounding box: 46×34×40 Å